Protein AF-A0A660T876-F1 (afdb_monomer_lite)

Secondary structure (DSSP, 8-state):
-----SEEEEEEE-TTS-EEEEEEEB-TTSPBPPPEE---SSHHHHHHHHHHHHHTT--

Radius of gyration: 12.1 Å; chains: 1; bounding box: 30×23×30 Å

Foldseek 3Di:
DPDDDQKDWDWDQDPVRATWIWIWGQDPVRDTDDIDTPRDRDPVVSVVSVVVCVVVVVD

pLDDT: mean 85.67, std 9.25, range [49.41, 94.62]

Structure (mmCIF, N/CA/C/O backbone):
data_AF-A0A660T876-F1
#
_entry.id   AF-A0A660T876-F1
#
loop_
_atom_site.group_PDB
_atom_site.id
_atom_site.type_symbol
_atom_site.label_atom_id
_atom_site.label_alt_id
_atom_site.label_comp_id
_atom_site.label_asym_id
_atom_site.label_entity_id
_atom_site.label_seq_id
_atom_site.pdbx_PDB_ins_code
_atom_site.Cartn_x
_atom_site.Cartn_y
_atom_site.Cartn_z
_atom_site.occupancy
_atom_site.B_iso_or_equiv
_atom_site.auth_seq_id
_atom_site.auth_comp_id
_atom_site.auth_asym_id
_atom_site.auth_atom_id
_atom_site.pdbx_PDB_model_num
ATOM 1 N N . MET A 1 1 ? 20.816 -11.008 -8.694 1.00 49.41 1 MET A N 1
ATOM 2 C CA . MET A 1 1 ? 20.033 -9.767 -8.900 1.00 49.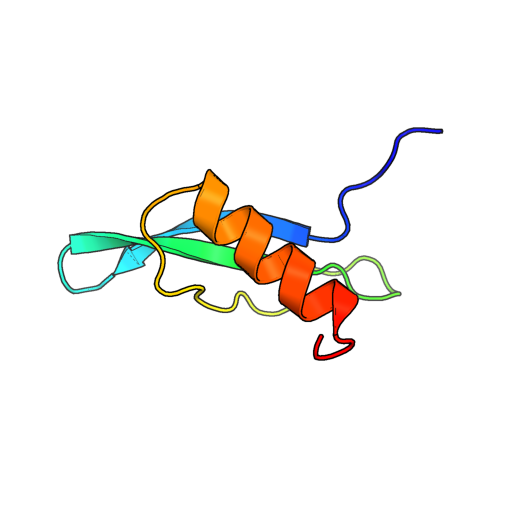41 1 MET A CA 1
ATOM 3 C C . MET A 1 1 ? 19.148 -9.533 -7.686 1.00 49.41 1 MET A C 1
ATOM 5 O O . MET A 1 1 ? 18.364 -10.410 -7.351 1.00 49.41 1 MET A O 1
ATOM 9 N N . ARG A 1 2 ? 19.287 -8.399 -6.992 1.00 54.38 2 ARG A N 1
ATOM 10 C CA . ARG A 1 2 ? 18.376 -8.027 -5.900 1.00 54.38 2 ARG A CA 1
ATOM 11 C C . ARG A 1 2 ? 17.163 -7.364 -6.556 1.00 54.38 2 ARG A C 1
ATOM 13 O O . ARG A 1 2 ? 17.294 -6.253 -7.057 1.00 54.38 2 ARG A O 1
ATOM 20 N N . TYR A 1 3 ? 16.035 -8.067 -6.644 1.00 62.44 3 TYR A N 1
ATOM 21 C CA . TYR A 1 3 ? 14.800 -7.488 -7.177 1.00 62.44 3 TYR A CA 1
ATOM 22 C C . TYR A 1 3 ? 14.418 -6.290 -6.302 1.00 62.44 3 TYR A C 1
ATOM 24 O O . TYR A 1 3 ? 14.154 -6.448 -5.108 1.00 62.44 3 TYR A O 1
ATOM 32 N N . LYS A 1 4 ? 14.476 -5.083 -6.864 1.00 67.44 4 LYS A N 1
ATOM 33 C CA . LYS A 1 4 ? 14.054 -3.866 -6.174 1.00 67.44 4 LYS A CA 1
ATOM 34 C C . LYS A 1 4 ? 12.557 -3.733 -6.414 1.00 67.44 4 LYS A C 1
ATOM 36 O O . LYS A 1 4 ? 12.136 -3.640 -7.562 1.00 67.44 4 LYS A O 1
ATOM 41 N N . GLU A 1 5 ? 11.759 -3.772 -5.348 1.00 73.75 5 GLU A N 1
ATOM 42 C CA . GLU A 1 5 ? 10.321 -3.538 -5.488 1.00 73.75 5 GLU A CA 1
ATOM 43 C C . GLU A 1 5 ? 10.094 -2.159 -6.143 1.00 73.75 5 GLU A C 1
ATOM 45 O O . GLU A 1 5 ? 10.701 -1.175 -5.704 1.00 73.75 5 GLU A O 1
ATOM 50 N N . PRO A 1 6 ? 9.248 -2.073 -7.189 1.00 80.69 6 PRO A N 1
ATOM 51 C CA . PRO A 1 6 ? 9.049 -0.835 -7.950 1.00 80.69 6 PRO A CA 1
ATOM 52 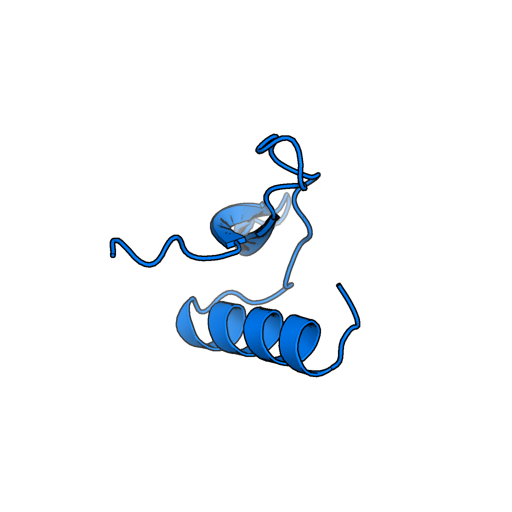C C . PRO A 1 6 ? 8.369 0.267 -7.123 1.00 80.69 6 PRO A C 1
ATOM 54 O O . PRO A 1 6 ? 8.448 1.450 -7.448 1.00 80.69 6 PRO A O 1
ATOM 57 N N . PHE A 1 7 ? 7.741 -0.107 -6.008 1.00 87.62 7 PHE A N 1
ATOM 58 C CA . PHE A 1 7 ? 7.072 0.800 -5.090 1.00 87.62 7 PHE A CA 1
ATOM 59 C C . PHE A 1 7 ? 7.361 0.449 -3.634 1.00 87.62 7 PHE A C 1
ATOM 61 O O . PHE A 1 7 ? 7.762 -0.657 -3.283 1.00 87.62 7 PHE A O 1
ATOM 68 N N . THR A 1 8 ? 7.105 1.412 -2.755 1.00 90.44 8 THR A N 1
ATOM 69 C CA . THR A 1 8 ? 7.087 1.222 -1.305 1.00 90.44 8 THR A CA 1
ATOM 70 C C . THR A 1 8 ? 5.681 1.460 -0.776 1.00 90.44 8 THR A C 1
ATOM 72 O O . THR A 1 8 ? 5.100 2.517 -1.023 1.00 90.44 8 THR A O 1
ATOM 75 N N . LEU A 1 9 ? 5.171 0.512 0.010 1.00 92.06 9 LEU A N 1
ATOM 76 C CA . LEU A 1 9 ? 3.951 0.678 0.799 1.00 92.06 9 LEU A CA 1
ATOM 77 C C . LEU A 1 9 ? 4.288 1.163 2.205 1.00 92.06 9 LEU A C 1
ATOM 79 O O . LEU A 1 9 ? 5.185 0.628 2.857 1.00 92.06 9 LEU A O 1
ATOM 83 N N . TYR A 1 10 ? 3.537 2.141 2.694 1.00 91.94 10 TYR A N 1
ATOM 84 C CA . TYR A 1 10 ? 3.657 2.639 4.058 1.00 91.94 10 TYR A CA 1
ATOM 85 C C . TYR A 1 10 ? 2.286 3.042 4.594 1.00 91.94 10 TYR A C 1
ATOM 87 O O . TYR A 1 10 ? 1.402 3.435 3.840 1.00 91.94 10 TYR A O 1
ATOM 95 N N . THR A 1 11 ? 2.082 2.926 5.900 1.00 92.56 11 THR A N 1
ATOM 96 C CA . THR A 1 11 ? 0.819 3.317 6.529 1.00 92.56 11 THR A CA 1
ATOM 97 C C . THR A 1 11 ? 0.844 4.784 6.913 1.00 92.56 11 THR A C 1
ATOM 99 O O . THR A 1 11 ? 1.860 5.293 7.389 1.00 92.56 11 THR A O 1
ATOM 102 N N . ARG A 1 12 ? -0.298 5.447 6.774 1.00 92.19 12 ARG A N 1
ATOM 103 C CA . ARG A 1 12 ? -0.532 6.778 7.321 1.00 92.19 12 ARG A CA 1
ATOM 104 C C . ARG A 1 12 ? -1.863 6.796 8.051 1.00 92.19 12 ARG A C 1
ATOM 106 O O . ARG A 1 12 ? -2.838 6.207 7.585 1.00 92.19 12 ARG A O 1
ATOM 113 N N . GLU A 1 13 ? -1.893 7.473 9.188 1.00 91.94 13 GLU A N 1
ATOM 114 C CA . GLU A 1 13 ? -3.140 7.747 9.890 1.00 91.94 13 GLU A CA 1
ATOM 115 C C . GLU A 1 13 ? -3.840 8.928 9.227 1.00 91.94 13 GLU A C 1
ATOM 117 O O . GLU A 1 13 ? -3.242 9.973 8.954 1.00 91.94 13 GLU A O 1
ATOM 122 N N . THR A 1 14 ? -5.114 8.734 8.906 1.00 85.38 14 THR A N 1
ATOM 123 C CA . THR A 1 14 ? -5.976 9.807 8.428 1.00 85.38 14 THR A CA 1
ATOM 124 C C . THR A 1 14 ? -6.374 10.707 9.595 1.00 85.38 14 THR A C 1
ATOM 126 O O . THR A 1 14 ? -6.319 10.307 10.756 1.00 85.38 14 THR A O 1
ATOM 129 N N . LYS A 1 15 ? -6.867 11.916 9.296 1.00 83.62 15 LYS A N 1
ATOM 130 C CA . LYS A 1 15 ? -7.407 12.843 10.314 1.00 83.62 15 LYS A CA 1
ATOM 131 C C . LYS A 1 15 ? -8.536 12.234 11.162 1.00 83.62 15 LYS A C 1
ATOM 133 O O . LYS A 1 15 ? -8.801 12.698 12.258 1.00 83.62 15 LYS A O 1
ATOM 138 N N . THR A 1 16 ? -9.189 11.197 10.646 1.00 83.44 16 THR A N 1
ATOM 139 C CA . THR A 1 16 ? -10.251 10.419 11.297 1.00 83.44 16 THR A CA 1
ATOM 140 C C . THR A 1 16 ? -9.738 9.225 12.115 1.00 83.44 16 THR A C 1
ATOM 142 O O . THR A 1 16 ? -10.547 8.424 12.570 1.00 83.44 16 THR A O 1
ATOM 145 N N . GLY A 1 17 ? -8.419 9.063 12.283 1.00 87.75 17 GLY A N 1
ATOM 146 C CA . GLY A 1 17 ? -7.808 7.987 13.078 1.00 87.75 17 GLY A CA 1
ATOM 147 C C . GLY A 1 17 ? -7.726 6.626 12.376 1.00 87.75 17 GLY A C 1
ATOM 148 O O . GLY A 1 17 ? -7.332 5.636 12.988 1.00 87.75 17 GLY A O 1
ATOM 149 N N . LYS A 1 18 ? -8.082 6.537 11.087 1.00 87.81 18 LYS A N 1
ATOM 150 C CA . LYS A 1 18 ? -8.001 5.282 10.325 1.00 87.81 18 LYS A CA 1
ATOM 151 C C . LYS A 1 18 ? -6.597 5.103 9.749 1.00 87.81 18 LYS A C 1
ATOM 153 O O . LYS A 1 18 ? -6.050 6.016 9.134 1.00 87.81 18 LYS A O 1
ATOM 158 N N . LYS A 1 19 ? -6.028 3.903 9.890 1.00 91.81 19 LYS A N 1
ATOM 159 C CA . LYS A 1 19 ? -4.755 3.531 9.253 1.00 91.81 19 LYS A CA 1
ATOM 160 C C . LYS A 1 19 ? -4.997 3.114 7.811 1.00 91.81 19 LYS A C 1
ATOM 162 O O . LYS A 1 19 ? -5.593 2.071 7.562 1.00 91.81 19 LYS A O 1
ATOM 167 N N . VAL A 1 20 ? -4.513 3.921 6.874 1.00 93.00 20 VAL A N 1
ATOM 168 C CA . VAL A 1 20 ? -4.634 3.674 5.435 1.00 93.00 20 VAL A CA 1
ATOM 169 C C . VAL A 1 20 ? -3.251 3.432 4.840 1.00 93.00 20 VAL A C 1
ATOM 171 O O . VAL A 1 20 ? -2.272 4.082 5.212 1.00 93.00 20 VAL A O 1
ATOM 174 N N . PHE A 1 21 ? -3.160 2.486 3.912 1.00 94.62 21 PHE A N 1
ATOM 175 C CA . PHE A 1 21 ? -1.951 2.226 3.150 1.00 94.62 21 PHE A CA 1
ATOM 176 C C . PHE A 1 21 ? -1.791 3.266 2.042 1.00 94.62 21 PHE A C 1
ATOM 178 O O . PHE A 1 21 ? -2.685 3.508 1.233 1.00 94.62 21 PHE A O 1
ATOM 185 N N . TYR A 1 22 ? -0.619 3.873 2.002 1.00 93.94 22 TYR A N 1
ATOM 186 C CA . TYR A 1 22 ? -0.153 4.734 0.932 1.00 93.94 22 TYR A CA 1
ATOM 187 C C . TYR A 1 22 ? 0.932 4.001 0.158 1.00 93.94 22 TYR A C 1
ATOM 189 O O . TYR A 1 22 ? 1.661 3.169 0.709 1.00 93.94 22 TYR A O 1
ATOM 197 N N . TYR A 1 23 ? 1.053 4.334 -1.118 1.00 92.50 23 TYR A N 1
ATOM 198 C CA . TYR A 1 23 ? 2.115 3.844 -1.975 1.00 92.50 23 TYR A CA 1
ATOM 199 C C . TYR A 1 23 ? 2.895 5.012 -2.561 1.00 92.50 23 TYR A C 1
ATOM 201 O O . TYR A 1 23 ? 2.350 6.088 -2.809 1.00 92.50 23 TYR A O 1
ATOM 209 N N . ARG A 1 24 ? 4.187 4.794 -2.775 1.00 91.50 24 ARG A N 1
ATOM 210 C CA . ARG A 1 24 ? 5.058 5.705 -3.518 1.00 91.50 24 ARG A CA 1
ATOM 211 C C . ARG A 1 24 ? 5.958 4.904 -4.442 1.00 91.50 24 ARG A C 1
ATOM 213 O O . ARG A 1 24 ? 6.438 3.839 -4.051 1.00 91.50 24 ARG A O 1
ATOM 220 N N . PHE A 1 25 ? 6.193 5.440 -5.624 1.00 89.31 25 PHE A N 1
ATOM 221 C CA . PHE A 1 25 ? 7.107 4.890 -6.617 1.00 89.31 25 PHE A CA 1
ATOM 222 C C . PHE A 1 25 ? 8.456 5.582 -6.564 1.00 89.31 25 PHE A C 1
ATOM 224 O O . PHE A 1 25 ? 8.586 6.667 -5.985 1.00 89.31 25 PHE A O 1
ATOM 231 N N . TYR A 1 26 ? 9.436 4.946 -7.185 1.00 84.06 26 TYR A N 1
ATOM 232 C CA . TYR A 1 26 ? 10.677 5.596 -7.560 1.00 84.06 26 TYR A CA 1
ATOM 233 C C . TYR A 1 26 ? 10.563 6.029 -9.020 1.00 84.06 26 TYR A C 1
ATOM 235 O O . TYR A 1 26 ? 10.104 5.235 -9.836 1.00 84.06 26 TYR A O 1
ATOM 243 N N . ASP A 1 27 ? 10.916 7.274 -9.323 1.00 79.94 27 ASP A N 1
ATOM 244 C CA . ASP A 1 27 ? 11.075 7.711 -10.710 1.00 79.94 27 ASP A CA 1
ATOM 245 C C . ASP A 1 27 ? 12.361 7.123 -11.323 1.00 79.94 27 ASP A C 1
ATOM 247 O O . ASP A 1 27 ? 13.126 6.415 -10.654 1.00 79.94 27 ASP A O 1
ATOM 251 N N . GLU A 1 28 ? 12.585 7.394 -12.609 1.00 80.00 28 GLU A N 1
ATOM 252 C CA . GLU A 1 28 ? 13.761 6.920 -13.352 1.00 80.00 28 GLU A CA 1
ATOM 253 C C . GLU A 1 28 ? 15.079 7.465 -12.771 1.00 80.00 28 GLU A C 1
ATOM 255 O O . GLU A 1 28 ? 16.101 6.781 -12.799 1.00 80.00 28 GLU A O 1
ATOM 260 N N . ASP A 1 29 ? 15.035 8.639 -12.134 1.00 80.62 29 ASP A N 1
ATOM 261 C CA . ASP A 1 29 ? 16.141 9.246 -11.384 1.00 80.62 29 ASP A CA 1
ATOM 262 C C . ASP A 1 29 ? 16.345 8.628 -9.983 1.00 80.62 29 ASP A C 1
ATOM 264 O O . ASP A 1 29 ? 17.237 9.027 -9.226 1.00 80.62 29 ASP A O 1
ATOM 268 N N . GLY A 1 30 ? 15.517 7.657 -9.591 1.00 76.88 30 GLY A N 1
ATOM 269 C CA . GLY A 1 30 ? 15.575 6.999 -8.288 1.00 76.88 30 GLY A CA 1
ATOM 270 C C . GLY A 1 30 ? 15.076 7.857 -7.119 1.00 76.88 30 GLY A C 1
ATOM 271 O O . GLY A 1 30 ? 15.270 7.478 -5.954 1.00 76.88 30 GLY A O 1
ATOM 272 N N . LYS A 1 31 ? 14.414 8.984 -7.386 1.00 82.94 31 LYS A N 1
ATOM 273 C CA . LYS A 1 31 ? 13.747 9.825 -6.389 1.00 82.94 31 LYS A CA 1
ATOM 274 C C . LYS A 1 31 ? 12.357 9.281 -6.084 1.00 82.94 31 LYS A C 1
ATOM 276 O O . LYS A 1 31 ? 11.720 8.580 -6.860 1.00 82.94 31 LYS A O 1
ATOM 281 N N . ARG A 1 32 ? 11.878 9.578 -4.877 1.00 83.62 32 ARG A N 1
ATOM 282 C CA . ARG A 1 32 ? 10.562 9.128 -4.413 1.00 83.62 32 ARG A CA 1
ATOM 283 C C . ARG A 1 32 ? 9.487 10.061 -4.957 1.00 83.62 32 ARG A C 1
ATOM 285 O O . ARG A 1 32 ? 9.502 11.250 -4.653 1.00 83.62 32 ARG A O 1
ATOM 292 N N . THR A 1 33 ? 8.526 9.497 -5.670 1.00 86.50 33 THR A N 1
ATOM 293 C CA . THR A 1 33 ? 7.314 10.202 -6.102 1.00 86.50 33 THR A CA 1
ATOM 294 C C . THR A 1 33 ? 6.400 10.533 -4.918 1.00 86.50 33 THR A C 1
ATOM 296 O O . THR A 1 33 ? 6.531 9.987 -3.812 1.00 86.50 33 THR A O 1
ATOM 299 N N . SER A 1 34 ? 5.449 11.441 -5.149 1.00 86.25 34 SER A N 1
ATOM 300 C CA . SER A 1 34 ? 4.415 11.786 -4.175 1.00 86.25 34 SER A CA 1
ATOM 301 C C . SER A 1 34 ? 3.610 10.552 -3.771 1.00 86.25 34 SER A C 1
ATOM 303 O O . SER A 1 34 ? 3.156 9.772 -4.606 1.00 86.25 34 SER A O 1
ATOM 305 N N . GLY A 1 35 ? 3.405 10.390 -2.466 1.00 87.75 35 GLY A N 1
ATOM 306 C CA . GLY A 1 35 ? 2.630 9.279 -1.938 1.00 87.75 35 GLY A CA 1
ATOM 307 C C . GLY A 1 35 ? 1.149 9.397 -2.276 1.00 87.75 35 GLY A C 1
ATOM 308 O O . GLY A 1 35 ? 0.506 10.376 -1.891 1.00 87.75 35 GLY A O 1
ATOM 309 N N . LYS A 1 36 ? 0.595 8.379 -2.933 1.00 89.94 36 LYS A N 1
ATOM 310 C CA . LYS A 1 36 ? -0.835 8.271 -3.238 1.00 89.94 36 LYS A CA 1
ATOM 311 C C . LYS A 1 36 ? -1.511 7.336 -2.234 1.00 89.94 36 LYS A C 1
ATOM 313 O O . LYS A 1 36 ? -0.929 6.344 -1.794 1.00 89.94 36 LYS A O 1
ATOM 318 N N . SER A 1 37 ? -2.732 7.680 -1.830 1.00 89.56 37 SER A N 1
ATOM 319 C CA . SER A 1 37 ? -3.532 6.849 -0.924 1.00 89.56 37 SER A CA 1
ATOM 320 C C . SER A 1 37 ? -4.133 5.678 -1.693 1.00 89.56 37 SER A C 1
ATOM 322 O O . SER A 1 37 ? -4.702 5.886 -2.761 1.00 89.56 37 SER A O 1
ATOM 324 N N . THR A 1 38 ? -4.059 4.467 -1.139 1.00 89.94 38 THR A N 1
ATOM 325 C CA . THR A 1 38 ? -4.840 3.329 -1.655 1.00 89.94 38 THR A CA 1
ATOM 326 C C . THR A 1 38 ? -6.272 3.313 -1.120 1.00 89.94 38 THR A C 1
ATOM 328 O O . THR A 1 38 ? -7.104 2.581 -1.634 1.00 89.94 38 THR A O 1
ATOM 331 N N . GLY A 1 39 ? -6.565 4.053 -0.041 1.00 89.56 39 GLY A N 1
ATOM 332 C CA . GLY A 1 39 ? -7.834 3.936 0.694 1.00 89.56 39 GLY A CA 1
ATOM 333 C C . GLY A 1 39 ? -8.008 2.615 1.459 1.00 89.56 39 GLY A C 1
ATOM 334 O O . GLY A 1 39 ? -8.978 2.455 2.195 1.00 89.56 39 GLY A O 1
ATOM 335 N N . ILE A 1 40 ? -7.061 1.684 1.334 1.00 92.81 40 ILE A N 1
ATOM 336 C CA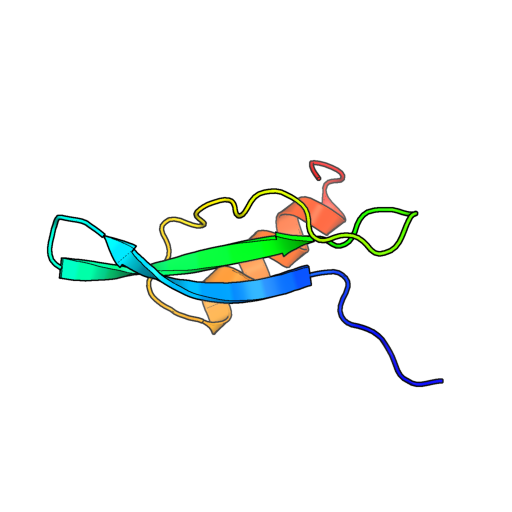 . ILE A 1 40 ? -7.143 0.333 1.882 1.00 92.81 40 ILE A CA 1
ATOM 337 C C . ILE A 1 40 ? -6.441 0.274 3.242 1.00 92.81 40 ILE A C 1
ATOM 339 O O . ILE A 1 40 ? -5.374 0.853 3.433 1.00 92.81 40 ILE A O 1
ATOM 343 N N . THR A 1 41 ? -7.018 -0.458 4.194 1.00 91.81 41 THR A N 1
ATOM 344 C CA . THR A 1 41 ? -6.477 -0.642 5.555 1.00 91.81 41 THR A CA 1
ATOM 345 C C . THR A 1 41 ? -5.711 -1.957 5.734 1.00 91.81 41 THR A C 1
ATOM 347 O O . THR A 1 41 ? -5.089 -2.173 6.770 1.00 91.81 41 THR A O 1
ATOM 350 N N . VAL A 1 42 ? -5.730 -2.837 4.727 1.00 92.56 42 VAL A N 1
ATOM 351 C CA . VAL A 1 42 ? -5.101 -4.165 4.740 1.00 92.56 42 VAL A CA 1
ATOM 352 C C . VAL A 1 42 ? -3.913 -4.207 3.778 1.00 92.56 42 VAL A C 1
ATOM 354 O O . VAL A 1 42 ? -4.060 -3.968 2.581 1.00 92.56 42 VAL A O 1
ATOM 357 N N . LYS A 1 43 ? -2.731 -4.588 4.281 1.00 89.12 43 LYS A N 1
ATOM 358 C CA . LYS A 1 43 ? -1.468 -4.566 3.519 1.00 89.12 43 LYS A CA 1
ATOM 359 C C . LYS A 1 43 ? -1.511 -5.400 2.2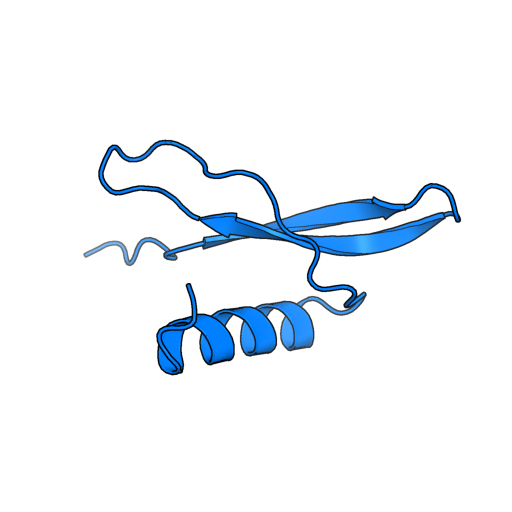35 1.00 89.12 43 LYS A C 1
ATOM 361 O O . LYS A 1 43 ? -1.032 -4.947 1.202 1.00 89.12 43 LYS A O 1
ATOM 366 N N . SER A 1 44 ? -2.056 -6.617 2.312 1.00 92.38 44 SER A N 1
ATOM 367 C CA . SER A 1 44 ? -2.110 -7.548 1.174 1.00 92.38 44 SER A CA 1
ATOM 368 C C . SER A 1 44 ? -2.968 -6.991 0.033 1.00 92.38 44 SER A C 1
ATOM 370 O O . SER A 1 44 ? -2.522 -6.919 -1.108 1.00 92.38 44 SER A O 1
ATOM 372 N N . ILE A 1 45 ? -4.157 -6.479 0.370 1.00 93.06 45 ILE A N 1
ATOM 373 C CA . ILE A 1 45 ? -5.085 -5.877 -0.595 1.00 93.06 45 ILE A CA 1
ATOM 374 C C . ILE A 1 45 ? -4.468 -4.610 -1.205 1.00 93.06 45 ILE A C 1
ATOM 376 O O . ILE A 1 45 ? -4.514 -4.433 -2.417 1.00 93.06 45 ILE A O 1
ATOM 380 N N . ALA A 1 46 ? -3.809 -3.770 -0.397 1.00 92.25 46 ALA A N 1
ATOM 381 C CA . ALA A 1 46 ? -3.106 -2.585 -0.889 1.00 92.25 46 ALA A CA 1
ATOM 382 C C . ALA A 1 46 ? -1.970 -2.939 -1.863 1.00 92.25 46 ALA A C 1
ATOM 384 O O . ALA A 1 46 ? -1.763 -2.238 -2.850 1.00 92.25 46 ALA A O 1
ATOM 385 N N . LYS A 1 47 ? -1.246 -4.038 -1.614 1.00 91.62 47 LYS A N 1
ATOM 386 C CA . LYS A 1 47 ? -0.202 -4.524 -2.522 1.00 91.62 47 LYS A CA 1
ATOM 387 C C . LYS A 1 47 ? -0.780 -4.999 -3.850 1.00 91.62 47 LYS A C 1
ATOM 389 O O . LYS A 1 47 ? -0.260 -4.609 -4.890 1.00 91.62 47 LYS A O 1
ATOM 394 N N . ASN A 1 48 ? -1.852 -5.787 -3.815 1.00 92.94 48 ASN A N 1
ATOM 395 C CA . ASN A 1 48 ? -2.518 -6.253 -5.031 1.00 92.94 48 ASN A CA 1
ATOM 396 C C . AS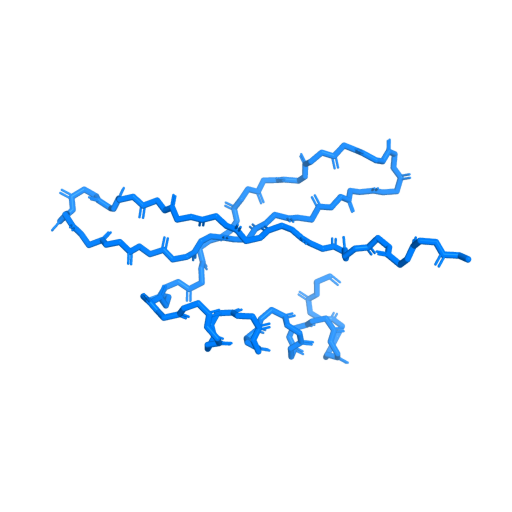N A 1 48 ? -3.081 -5.086 -5.843 1.00 92.94 48 ASN A C 1
ATOM 398 O O . ASN A 1 48 ? -2.798 -5.005 -7.028 1.00 92.94 48 ASN A O 1
ATOM 402 N N . TYR A 1 49 ? -3.730 -4.122 -5.188 1.00 92.25 49 TYR A N 1
ATOM 403 C CA . TYR A 1 49 ? -4.226 -2.907 -5.835 1.00 92.25 49 TYR A CA 1
ATOM 404 C C . TYR A 1 49 ? -3.129 -2.165 -6.615 1.00 92.25 49 TYR A C 1
ATOM 406 O O . TYR A 1 49 ? -3.312 -1.812 -7.776 1.00 92.25 49 TYR A O 1
ATOM 414 N N . VAL A 1 50 ? -1.960 -1.954 -5.999 1.00 90.31 50 VAL A N 1
ATOM 415 C CA . VAL A 1 50 ? -0.841 -1.275 -6.670 1.00 90.31 50 VAL A CA 1
ATOM 416 C C . VAL A 1 50 ? -0.264 -2.133 -7.800 1.00 90.31 50 VAL A C 1
ATOM 418 O O . VAL A 1 50 ? 0.038 -1.601 -8.865 1.00 90.31 50 VAL A O 1
ATOM 421 N N . ASN A 1 51 ? -0.153 -3.450 -7.609 1.00 89.75 51 ASN A N 1
ATOM 422 C CA . ASN A 1 51 ? 0.276 -4.368 -8.667 1.00 89.75 51 ASN A CA 1
ATOM 423 C C . ASN A 1 51 ? -0.681 -4.358 -9.867 1.00 89.75 51 ASN A C 1
ATOM 425 O O . ASN A 1 51 ? -0.213 -4.366 -11.002 1.00 89.75 51 ASN A O 1
ATOM 429 N N . ASP A 1 52 ? -1.993 -4.313 -9.632 1.00 91.00 52 ASP A N 1
ATOM 430 C CA . ASP A 1 52 ? -2.997 -4.223 -10.690 1.00 91.00 52 ASP A CA 1
ATOM 431 C C . ASP A 1 52 ? -2.874 -2.905 -11.453 1.00 91.00 52 ASP A C 1
ATOM 433 O O . ASP A 1 52 ? -2.907 -2.904 -12.680 1.00 91.00 52 ASP A O 1
ATOM 437 N N . LEU A 1 53 ? -2.658 -1.781 -10.768 1.00 87.62 53 LEU A N 1
ATOM 438 C CA . LEU A 1 53 ? -2.442 -0.501 -11.447 1.00 87.62 53 LEU A CA 1
ATOM 439 C C . LEU A 1 53 ? -1.192 -0.518 -12.340 1.00 87.62 53 LEU A C 1
ATOM 441 O O . LEU A 1 53 ? -1.257 -0.046 -13.473 1.00 87.62 53 LEU A O 1
ATOM 445 N N . ILE A 1 54 ? -0.088 -1.103 -11.860 1.00 87.06 54 ILE A N 1
ATOM 446 C CA . ILE A 1 54 ? 1.141 -1.279 -12.652 1.00 87.06 54 ILE A CA 1
ATOM 447 C C . ILE A 1 54 ? 0.866 -2.183 -13.857 1.00 87.06 54 ILE A C 1
ATOM 449 O O . ILE A 1 54 ? 1.244 -1.859 -14.979 1.00 87.06 54 ILE A O 1
ATOM 453 N N . ARG A 1 55 ? 0.177 -3.309 -13.641 1.00 85.75 55 ARG A N 1
ATOM 454 C CA . ARG A 1 55 ? -0.151 -4.269 -14.702 1.00 85.75 55 ARG A CA 1
ATOM 455 C C . ARG A 1 55 ? -1.027 -3.653 -15.792 1.00 85.75 55 ARG A C 1
ATOM 457 O O . ARG A 1 55 ? -0.871 -4.004 -16.955 1.00 85.75 55 ARG A O 1
ATOM 464 N N . ASN A 1 56 ? -1.930 -2.754 -15.415 1.00 87.00 56 ASN A N 1
ATOM 465 C CA . ASN A 1 56 ? -2.822 -2.058 -16.337 1.00 87.00 56 ASN A CA 1
ATOM 466 C C . ASN A 1 56 ? -2.187 -0.807 -16.979 1.00 87.00 56 ASN A C 1
ATOM 468 O O . ASN A 1 56 ? -2.856 -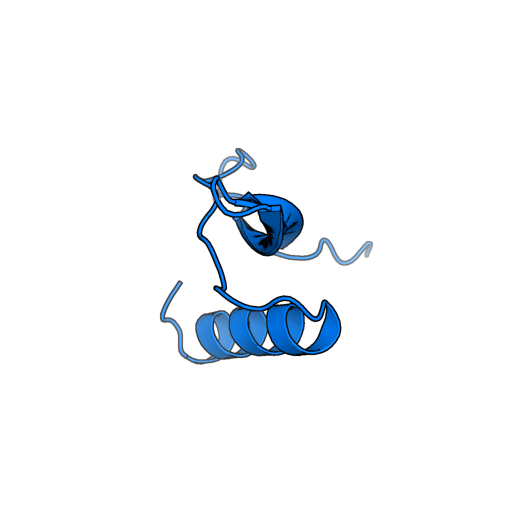0.140 -17.761 1.00 87.00 56 ASN A O 1
ATOM 472 N N . GLY A 1 57 ? -0.932 -0.464 -16.656 1.00 81.00 57 GLY A N 1
ATOM 473 C CA . GLY A 1 57 ? -0.259 0.727 -17.194 1.00 81.00 57 GLY A CA 1
ATOM 474 C C . GLY A 1 57 ? -0.888 2.049 -16.741 1.00 81.00 57 GLY A C 1
ATOM 475 O O . GLY A 1 57 ? -0.777 3.060 -17.427 1.00 81.00 57 GLY A O 1
ATOM 476 N N . LEU A 1 58 ? -1.586 2.042 -15.601 1.00 74.62 58 LEU A N 1
ATOM 477 C CA . LEU A 1 58 ? -2.257 3.217 -15.031 1.00 74.62 58 LEU A CA 1
ATOM 478 C C . LEU A 1 58 ? -1.333 4.034 -14.106 1.00 74.62 58 LEU A C 1
ATOM 480 O O . LEU A 1 58 ? -1.797 4.962 -13.431 1.00 74.62 58 LEU A O 1
ATOM 484 N N . LEU A 1 59 ? -0.048 3.670 -14.034 1.00 70.38 59 LEU A N 1
ATOM 485 C CA . LEU A 1 59 ? 0.984 4.263 -13.184 1.00 70.38 59 LEU A CA 1
ATOM 486 C C . LEU A 1 59 ? 2.332 4.339 -13.887 1.00 70.38 59 LEU A C 1
ATOM 488 O O . LEU A 1 59 ? 2.633 3.405 -14.661 1.00 70.38 59 LEU A O 1
#

Sequence (59 aa):
MRYKEPFTLYTRETKTGKKVFYYRFYDEDGKRTSGKSTGITVKSIAKNYVNDLIRNGLL